Protein AF-A0A0R2JIZ9-F1 (afdb_monomer_lite)

Structure (mmCIF, N/CA/C/O backbone):
data_AF-A0A0R2JIZ9-F1
#
_entry.id   AF-A0A0R2JIZ9-F1
#
loop_
_atom_site.group_PDB
_atom_site.id
_atom_site.type_symbol
_atom_site.label_atom_id
_atom_site.label_alt_id
_atom_site.label_comp_id
_atom_site.label_asym_id
_atom_site.label_entity_id
_atom_site.label_seq_id
_atom_site.pdbx_PDB_ins_code
_atom_site.Cartn_x
_atom_site.Cartn_y
_atom_site.Cartn_z
_atom_site.occupancy
_atom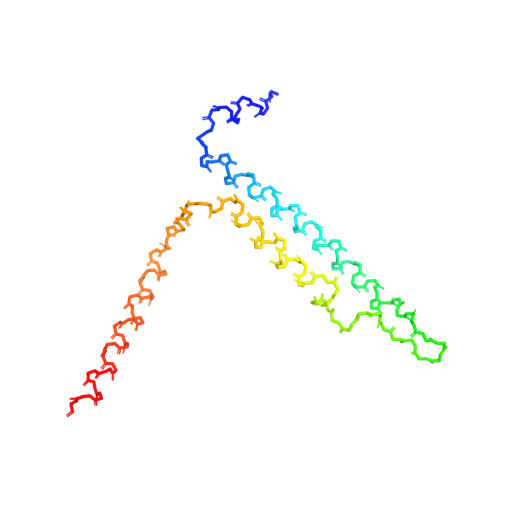_site.B_iso_or_equiv
_atom_site.auth_seq_id
_atom_site.auth_comp_id
_atom_site.auth_asym_id
_atom_site.auth_atom_id
_atom_site.pdbx_PDB_model_num
ATOM 1 N N . MET A 1 1 ? -24.646 17.961 4.570 1.00 39.59 1 MET A N 1
ATOM 2 C CA . MET A 1 1 ? -24.959 17.762 6.000 1.00 39.59 1 MET A CA 1
ATOM 3 C C . MET A 1 1 ? -23.706 17.174 6.618 1.00 39.59 1 MET A C 1
ATOM 5 O O . MET A 1 1 ? -23.187 16.215 6.068 1.00 39.59 1 MET A O 1
ATOM 9 N N . THR A 1 2 ? -23.106 17.873 7.572 1.00 47.81 2 THR A N 1
ATOM 10 C CA . THR A 1 2 ? -21.685 17.767 7.929 1.00 47.81 2 THR A CA 1
ATOM 11 C C . THR A 1 2 ? -21.353 16.477 8.682 1.00 47.81 2 THR A C 1
ATOM 13 O O . THR A 1 2 ? -21.833 16.255 9.788 1.00 47.81 2 THR A O 1
ATOM 16 N N . ASP A 1 3 ? -20.469 15.685 8.070 1.00 58.09 3 ASP A N 1
ATOM 17 C CA . ASP A 1 3 ? -19.881 14.401 8.503 1.00 58.09 3 ASP A CA 1
ATOM 18 C C . ASP A 1 3 ? -19.256 14.427 9.919 1.00 58.09 3 ASP A C 1
ATOM 20 O O . ASP A 1 3 ? -19.055 13.405 10.564 1.00 58.09 3 ASP A O 1
ATOM 24 N N . ILE A 1 4 ? -19.002 15.626 10.452 1.00 58.59 4 ILE A N 1
ATOM 25 C CA . ILE A 1 4 ? -18.408 15.845 11.778 1.00 58.59 4 ILE A CA 1
ATOM 26 C C . ILE A 1 4 ? -19.329 15.333 12.902 1.00 58.59 4 ILE A C 1
ATOM 28 O O . ILE A 1 4 ? -18.844 14.737 13.858 1.00 58.59 4 ILE A O 1
ATOM 32 N N . TYR A 1 5 ? -20.654 15.471 12.764 1.00 56.62 5 TYR A N 1
ATOM 33 C CA . TYR A 1 5 ? -21.610 14.979 13.771 1.00 56.62 5 TYR A CA 1
ATOM 34 C C . TYR A 1 5 ? -21.716 13.442 13.807 1.00 56.62 5 TYR A C 1
ATOM 36 O O . TYR A 1 5 ? -22.091 12.866 14.829 1.00 56.62 5 TYR A O 1
ATOM 44 N N . LEU A 1 6 ? -21.368 12.761 12.707 1.00 53.94 6 LEU A N 1
ATOM 45 C CA . LEU A 1 6 ? -21.283 11.296 12.650 1.00 53.94 6 LEU A CA 1
ATOM 46 C C . LEU A 1 6 ? -20.086 10.787 13.459 1.00 53.94 6 LEU A C 1
ATOM 48 O O . LEU A 1 6 ? -20.211 9.796 14.167 1.00 53.94 6 LEU A O 1
ATOM 52 N N . ILE A 1 7 ? -18.961 11.504 13.436 1.00 59.38 7 ILE A N 1
ATOM 53 C CA . ILE A 1 7 ? -17.774 11.167 14.234 1.00 59.38 7 ILE A CA 1
ATOM 54 C C . ILE A 1 7 ? -18.064 11.278 15.737 1.00 59.38 7 ILE A C 1
ATOM 56 O O . ILE A 1 7 ? -17.630 10.423 16.502 1.00 59.38 7 ILE A O 1
ATOM 60 N N . GLU A 1 8 ? -18.818 12.297 16.158 1.00 55.94 8 GLU A N 1
ATOM 61 C CA . GLU A 1 8 ? -19.181 12.496 17.571 1.00 55.94 8 GLU A CA 1
ATOM 62 C C . GLU A 1 8 ? -20.186 11.457 18.100 1.00 55.94 8 GLU A C 1
ATOM 64 O O . GLU A 1 8 ? -20.243 11.219 19.305 1.00 55.94 8 GLU A O 1
ATOM 69 N N . THR A 1 9 ? -20.980 10.838 17.219 1.00 56.53 9 THR A N 1
ATOM 70 C CA . THR A 1 9 ? -22.016 9.851 17.588 1.00 56.53 9 THR A CA 1
ATOM 71 C C . THR A 1 9 ? -21.590 8.400 17.372 1.00 56.53 9 THR A C 1
ATOM 73 O O . THR A 1 9 ? -22.161 7.497 17.987 1.00 56.53 9 THR A O 1
ATOM 76 N N . MET A 1 10 ? -20.579 8.158 16.538 1.00 63.75 10 MET A N 1
ATOM 77 C CA . MET A 1 10 ? -19.950 6.852 16.381 1.00 63.75 10 MET A CA 1
ATOM 78 C C . MET A 1 10 ? -19.170 6.475 17.644 1.00 63.75 10 MET A C 1
ATOM 80 O O . MET A 1 10 ? -18.418 7.271 18.204 1.00 63.75 10 MET A O 1
ATOM 84 N N . GLY A 1 11 ? -19.300 5.221 18.081 1.00 68.38 11 GLY A N 1
ATOM 85 C CA . GLY A 1 11 ? -18.453 4.700 19.152 1.00 68.38 11 GLY A CA 1
ATOM 86 C C . GLY A 1 11 ? -16.970 4.784 18.768 1.00 68.38 11 GLY A C 1
ATOM 87 O O . GLY A 1 11 ? -16.620 4.613 17.599 1.00 68.38 11 GLY A O 1
ATOM 88 N N . MET A 1 12 ? -16.089 4.994 19.752 1.00 70.88 12 MET A N 1
ATOM 89 C CA . MET A 1 12 ? -14.635 5.137 19.547 1.00 70.88 12 MET A CA 1
ATOM 90 C C . MET A 1 12 ? -14.040 4.029 18.657 1.00 70.88 12 MET A C 1
ATOM 92 O O . MET A 1 12 ? -13.206 4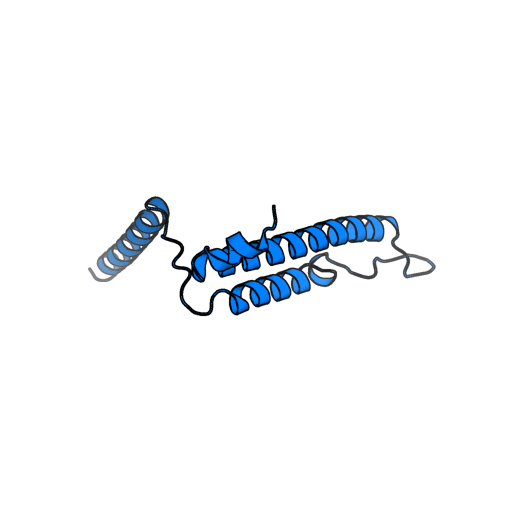.305 17.796 1.00 70.88 12 MET A O 1
ATOM 96 N N . ASN A 1 13 ? -14.527 2.794 18.810 1.00 73.00 13 ASN A N 1
ATOM 97 C CA . ASN A 1 13 ? -14.099 1.642 18.014 1.00 73.00 13 ASN A CA 1
ATOM 98 C C . ASN A 1 13 ? -14.453 1.793 16.527 1.00 73.00 13 ASN A C 1
ATOM 100 O O . ASN A 1 13 ? -13.647 1.483 15.657 1.00 73.00 13 ASN A O 1
ATOM 104 N N . GLU A 1 14 ? -15.657 2.281 16.221 1.00 75.12 14 GLU A N 1
ATOM 105 C CA . GLU A 1 14 ? -16.103 2.452 14.839 1.00 75.12 14 GLU A CA 1
ATOM 106 C C . GLU A 1 14 ? -15.325 3.582 14.156 1.00 75.12 14 GLU A C 1
ATOM 108 O O . GLU A 1 14 ? -14.894 3.442 13.012 1.00 75.12 14 GLU A O 1
ATOM 113 N N . TYR A 1 15 ? -15.071 4.677 14.877 1.00 81.38 15 TYR A N 1
ATOM 114 C CA . TYR A 1 15 ? -14.219 5.760 14.391 1.00 81.38 15 TYR A CA 1
ATOM 115 C C . TYR A 1 15 ? -12.798 5.268 14.074 1.00 81.38 15 TYR A C 1
ATOM 117 O O . TYR A 1 15 ? -12.288 5.515 12.980 1.00 81.38 15 TYR A O 1
ATOM 125 N N . GLN A 1 16 ? -12.174 4.523 14.992 1.00 81.88 16 GLN A N 1
ATOM 126 C CA . GLN A 1 16 ? -10.840 3.953 14.783 1.00 81.88 16 GLN A CA 1
ATOM 127 C C . GLN A 1 16 ? -10.797 3.015 13.571 1.00 81.88 16 GLN A C 1
ATOM 129 O O . GLN A 1 16 ? -9.879 3.127 12.762 1.00 81.88 16 GLN A O 1
ATOM 134 N N . MET A 1 17 ? -11.809 2.159 13.400 1.00 82.62 17 MET A N 1
ATOM 135 C CA . MET A 1 17 ? -11.895 1.229 12.269 1.00 82.62 17 MET A CA 1
ATOM 136 C C . MET A 1 17 ? -1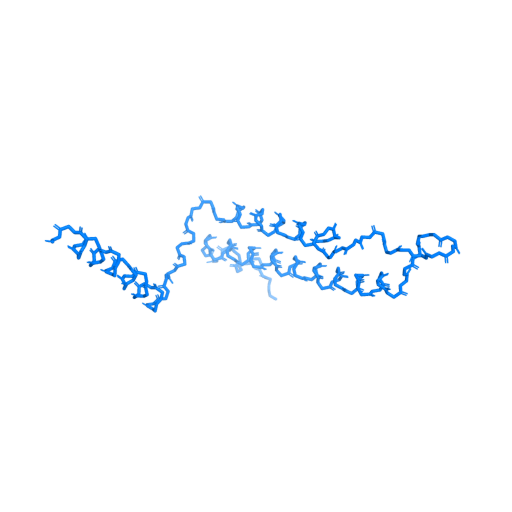1.991 1.975 10.936 1.00 82.62 17 MET A C 1
ATOM 138 O O . MET A 1 17 ? -11.308 1.637 9.968 1.00 82.62 17 MET A O 1
ATOM 142 N N . ARG A 1 18 ? -12.812 3.031 10.872 1.00 85.25 18 ARG A N 1
ATOM 143 C CA . ARG A 1 18 ? -12.941 3.838 9.651 1.00 85.25 18 ARG A CA 1
ATOM 144 C C . ARG A 1 18 ? -11.678 4.631 9.345 1.00 85.25 18 ARG A C 1
ATOM 146 O O . ARG A 1 18 ? -11.316 4.753 8.177 1.00 85.25 18 ARG A O 1
ATOM 153 N N . MET A 1 19 ? -10.989 5.134 10.366 1.00 87.81 19 MET A N 1
ATOM 154 C CA . MET A 1 19 ? -9.708 5.819 10.194 1.00 87.81 19 MET A CA 1
ATOM 155 C C . MET A 1 19 ? -8.608 4.869 9.710 1.00 87.81 19 MET A C 1
ATO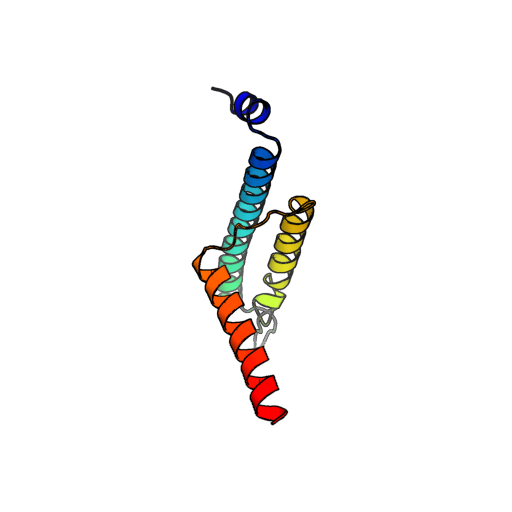M 157 O O . MET A 1 19 ? -7.855 5.236 8.807 1.00 87.81 19 MET A O 1
ATOM 161 N N . GLU A 1 20 ? -8.546 3.647 10.242 1.00 88.69 20 GLU A N 1
ATOM 162 C CA . GLU A 1 20 ? -7.649 2.599 9.748 1.00 88.69 20 GLU A CA 1
ATOM 163 C C . GLU A 1 20 ? -7.937 2.288 8.275 1.00 88.69 20 GLU A C 1
ATOM 165 O O . GLU A 1 20 ? -7.040 2.379 7.434 1.00 88.69 20 GLU A O 1
ATOM 170 N N . ALA A 1 21 ? -9.202 2.009 7.943 1.00 89.56 21 ALA A N 1
ATOM 171 C CA . ALA A 1 21 ? -9.624 1.720 6.577 1.00 89.56 21 ALA A CA 1
ATOM 172 C C . ALA A 1 21 ? -9.285 2.870 5.618 1.00 89.56 21 ALA A C 1
ATOM 174 O O . ALA A 1 21 ? -8.747 2.634 4.538 1.00 89.56 21 ALA A O 1
ATOM 175 N N . ALA A 1 22 ? -9.525 4.123 6.015 1.00 92.56 22 ALA A N 1
ATOM 176 C CA . ALA A 1 22 ? -9.187 5.289 5.205 1.00 92.56 22 ALA A CA 1
ATOM 177 C C . ALA A 1 22 ? -7.675 5.391 4.932 1.00 92.56 22 ALA A C 1
ATOM 179 O O . ALA A 1 22 ? -7.271 5.697 3.805 1.00 92.56 22 ALA A O 1
ATOM 180 N N . GLN A 1 23 ? -6.832 5.104 5.931 1.00 92.44 23 GLN A N 1
ATOM 181 C CA . GLN A 1 23 ? -5.377 5.102 5.758 1.00 92.44 23 GLN A CA 1
ATOM 182 C C . GLN A 1 23 ? -4.899 3.954 4.863 1.00 92.44 23 GLN A C 1
ATOM 184 O O . GLN A 1 23 ? -4.046 4.180 4.002 1.00 92.44 23 GLN A O 1
ATOM 189 N N . LEU A 1 24 ? -5.476 2.758 5.005 1.00 93.25 24 LEU A N 1
ATOM 190 C CA . LEU A 1 24 ? -5.190 1.620 4.127 1.00 93.25 24 LEU A CA 1
ATOM 191 C C . LEU A 1 24 ? -5.606 1.913 2.680 1.00 93.25 24 LEU A C 1
ATOM 193 O O . LEU A 1 24 ? -4.797 1.769 1.771 1.00 93.25 24 LEU A O 1
ATOM 197 N N . MET A 1 25 ? -6.801 2.469 2.460 1.00 94.25 25 MET A N 1
ATOM 198 C CA . MET A 1 25 ? -7.248 2.884 1.125 1.00 94.25 25 MET A CA 1
ATOM 199 C C . MET A 1 25 ? -6.314 3.925 0.494 1.00 94.25 25 MET A C 1
ATOM 201 O O . MET A 1 25 ? -6.106 3.940 -0.721 1.00 94.25 25 MET A O 1
ATOM 205 N N . GLN A 1 26 ? -5.755 4.837 1.293 1.00 94.75 26 GLN A N 1
ATOM 206 C CA . GLN A 1 26 ? -4.774 5.797 0.794 1.00 94.75 26 GLN A CA 1
ATOM 207 C C . GLN A 1 26 ? -3.439 5.124 0.449 1.00 94.75 26 GLN A C 1
ATOM 209 O O . GLN A 1 26 ? -2.802 5.514 -0.534 1.00 94.75 26 GLN A O 1
ATOM 214 N N . LEU A 1 27 ? -3.022 4.123 1.226 1.00 94.56 27 LEU A N 1
ATOM 215 C CA . LEU A 1 27 ? -1.839 3.318 0.939 1.00 94.56 27 LEU A CA 1
ATOM 216 C C . LEU A 1 27 ? -2.013 2.512 -0.359 1.00 94.56 27 LEU A C 1
ATOM 218 O O . LEU A 1 27 ? -1.113 2.530 -1.195 1.00 94.56 27 LEU A O 1
ATOM 222 N N . ASP A 1 28 ? -3.184 1.923 -0.595 1.00 94.12 28 ASP A N 1
ATOM 223 C CA . ASP A 1 28 ? -3.489 1.187 -1.829 1.00 94.12 28 ASP A CA 1
ATOM 224 C C . ASP A 1 28 ? -3.474 2.092 -3.064 1.00 94.12 28 ASP A C 1
ATOM 226 O O . ASP A 1 28 ? -2.927 1.732 -4.105 1.00 94.12 28 ASP A O 1
ATOM 230 N N . LYS A 1 29 ? -3.976 3.328 -2.948 1.00 95.62 29 LYS A N 1
ATOM 231 C CA . LYS A 1 29 ? -3.840 4.327 -4.025 1.00 95.62 29 LYS A CA 1
ATOM 232 C C . LYS A 1 29 ? -2.375 4.622 -4.350 1.00 95.62 29 LYS A C 1
ATOM 234 O O . LYS A 1 29 ? -2.025 4.815 -5.513 1.00 95.62 29 LYS A O 1
ATOM 239 N N . ARG A 1 30 ? -1.505 4.671 -3.334 1.00 93.62 30 ARG A N 1
ATOM 240 C CA . ARG A 1 30 ? -0.057 4.830 -3.546 1.00 93.62 30 ARG A CA 1
ATOM 241 C C . ARG A 1 30 ? 0.544 3.589 -4.196 1.00 93.62 30 ARG A C 1
ATOM 243 O O . ARG A 1 30 ? 1.369 3.756 -5.087 1.00 93.62 30 ARG A O 1
ATOM 250 N N . ALA A 1 31 ? 0.105 2.394 -3.803 1.00 94.25 31 ALA A N 1
ATOM 251 C CA . ALA A 1 31 ? 0.530 1.142 -4.419 1.00 94.25 31 ALA A CA 1
ATOM 252 C C . ALA A 1 31 ? 0.172 1.094 -5.906 1.00 94.25 31 ALA A C 1
ATOM 254 O O . ALA A 1 31 ? 1.049 0.847 -6.722 1.00 94.25 31 ALA A O 1
ATOM 255 N N . LEU A 1 32 ? -1.054 1.464 -6.279 1.00 94.75 32 LEU A N 1
ATOM 256 C CA . LEU A 1 32 ? -1.464 1.539 -7.682 1.00 94.75 32 LEU A CA 1
ATOM 257 C C . LEU A 1 32 ? -0.596 2.523 -8.486 1.00 94.75 32 LEU A C 1
ATOM 259 O O . LEU A 1 32 ? -0.139 2.214 -9.586 1.00 94.75 32 LEU A O 1
ATOM 263 N N . ASN A 1 33 ? -0.302 3.698 -7.926 1.00 93.69 33 ASN A N 1
ATOM 264 C CA . ASN A 1 33 ? 0.612 4.649 -8.564 1.00 93.69 33 ASN A CA 1
ATOM 265 C C . ASN A 1 33 ? 2.039 4.088 -8.694 1.00 93.69 33 ASN A C 1
ATOM 267 O O . ASN A 1 33 ? 2.698 4.318 -9.710 1.00 93.69 33 ASN A O 1
ATOM 271 N N . ALA A 1 34 ? 2.514 3.359 -7.683 1.00 92.44 34 ALA A N 1
ATOM 272 C CA . ALA A 1 34 ? 3.815 2.706 -7.694 1.00 92.44 34 ALA A CA 1
ATOM 273 C C . ALA A 1 34 ? 3.874 1.582 -8.739 1.00 92.44 34 ALA A C 1
ATOM 275 O O . ALA A 1 34 ? 4.852 1.502 -9.473 1.00 92.44 34 ALA A O 1
ATOM 276 N N . GLU A 1 35 ? 2.828 0.773 -8.894 1.00 91.50 35 GLU A N 1
ATOM 277 C CA . GLU A 1 35 ? 2.736 -0.242 -9.950 1.00 91.50 35 GLU A CA 1
ATOM 278 C C . GLU A 1 35 ? 2.806 0.385 -11.344 1.00 91.50 35 GLU A C 1
ATOM 280 O O . GLU A 1 35 ? 3.581 -0.064 -12.190 1.00 91.50 35 GLU A O 1
ATOM 285 N N . LEU A 1 36 ? 2.065 1.472 -11.576 1.00 91.12 36 LEU A N 1
ATOM 286 C CA . LEU A 1 36 ? 2.128 2.211 -12.839 1.00 91.12 36 LEU A CA 1
ATOM 287 C C . LEU A 1 36 ? 3.534 2.775 -13.094 1.00 91.12 36 LEU A C 1
ATOM 289 O O . LEU A 1 36 ? 4.040 2.709 -14.216 1.00 91.12 36 LEU A O 1
ATOM 293 N N . ALA A 1 37 ? 4.186 3.323 -12.067 1.00 89.44 37 ALA A N 1
ATOM 294 C CA . ALA A 1 37 ? 5.558 3.818 -12.166 1.00 89.44 37 ALA A CA 1
ATOM 295 C C . ALA A 1 37 ? 6.564 2.685 -12.423 1.00 89.44 37 ALA A C 1
ATOM 297 O O . ALA A 1 37 ? 7.458 2.840 -13.253 1.00 89.44 37 ALA A O 1
ATOM 298 N N . TRP A 1 38 ? 6.386 1.532 -11.779 1.00 87.00 38 TRP A N 1
ATOM 299 C CA . TRP A 1 38 ? 7.199 0.337 -11.977 1.00 87.00 38 TRP A CA 1
ATOM 300 C C . TRP A 1 38 ? 7.099 -0.177 -13.413 1.00 87.00 38 TRP A C 1
ATOM 302 O O . TRP A 1 38 ? 8.115 -0.395 -14.071 1.00 87.00 38 TRP A O 1
ATOM 312 N N . GLN A 1 39 ? 5.879 -0.291 -13.941 1.00 85.38 39 GLN A N 1
ATOM 313 C CA . GLN A 1 39 ? 5.646 -0.672 -15.335 1.00 85.38 39 GLN A CA 1
ATOM 314 C C . GLN A 1 39 ? 6.325 0.309 -16.300 1.00 85.38 39 GLN A C 1
ATOM 316 O O . GLN A 1 39 ? 6.979 -0.111 -17.254 1.00 85.38 39 GLN A O 1
ATOM 321 N N . ARG A 1 40 ? 6.250 1.619 -16.024 1.00 84.25 40 ARG A N 1
ATOM 322 C CA . ARG A 1 40 ? 6.960 2.644 -16.809 1.00 84.25 40 ARG A CA 1
ATOM 323 C C . ARG A 1 40 ? 8.477 2.508 -16.710 1.00 84.25 40 ARG A C 1
ATOM 325 O O . ARG A 1 40 ? 9.152 2.657 -17.722 1.00 84.25 40 ARG A O 1
ATOM 332 N N . GLN A 1 41 ? 9.017 2.194 -15.535 1.00 76.31 41 GLN A N 1
ATOM 333 C CA . GLN A 1 41 ? 10.452 1.985 -15.345 1.00 76.31 41 GLN A CA 1
ATOM 334 C C . GLN A 1 41 ? 10.964 0.782 -16.144 1.00 76.31 41 GLN A C 1
ATOM 336 O O . GLN A 1 41 ? 12.042 0.864 -16.732 1.00 76.31 41 GLN A O 1
ATOM 341 N N . VAL A 1 42 ? 10.201 -0.315 -16.202 1.00 70.31 42 VAL A N 1
ATOM 342 C CA . VAL A 1 42 ? 10.538 -1.477 -17.042 1.00 70.31 42 VAL A CA 1
ATOM 343 C C . VAL A 1 42 ? 10.628 -1.058 -18.514 1.00 70.31 42 VAL A C 1
ATOM 345 O O . VAL A 1 42 ? 11.590 -1.413 -19.196 1.00 70.31 42 VAL A O 1
ATOM 348 N N . VAL A 1 43 ? 9.687 -0.228 -18.977 1.00 62.16 43 VAL A N 1
ATOM 349 C CA . VAL A 1 43 ? 9.664 0.314 -20.347 1.00 62.16 43 VAL A CA 1
ATOM 350 C C . VAL A 1 43 ? 10.803 1.316 -20.608 1.00 62.16 43 VAL A C 1
ATOM 352 O O . VAL A 1 43 ? 11.324 1.366 -21.718 1.00 62.16 43 VAL A O 1
ATOM 355 N N . GLN A 1 44 ? 11.224 2.093 -19.604 1.00 65.75 44 GLN A N 1
ATOM 356 C CA . GLN A 1 44 ? 12.199 3.189 -19.733 1.00 65.75 44 GLN A CA 1
ATOM 357 C C . GLN A 1 44 ? 13.599 2.865 -19.186 1.00 65.75 44 GLN A C 1
ATOM 359 O O . GLN A 1 44 ? 14.340 3.790 -18.852 1.00 65.75 44 GLN A O 1
ATOM 364 N N . SER A 1 45 ? 13.979 1.585 -19.088 1.00 58.47 45 SER A N 1
ATOM 365 C CA . SER A 1 45 ? 15.318 1.123 -18.676 1.00 58.47 45 SER A CA 1
ATOM 366 C C . SER A 1 45 ? 16.430 2.056 -19.181 1.00 58.47 45 SER A C 1
ATOM 368 O O . SER A 1 45 ? 16.773 2.027 -20.357 1.00 58.47 45 SER A O 1
ATOM 370 N N . THR A 1 46 ? 16.984 2.911 -18.317 1.00 60.81 46 THR A N 1
ATOM 371 C CA . THR A 1 46 ? 18.012 3.889 -18.714 1.00 60.81 46 THR A CA 1
ATOM 372 C C . THR A 1 46 ? 19.034 4.091 -17.600 1.00 60.81 46 THR A C 1
ATOM 374 O O . THR A 1 46 ? 19.138 5.137 -16.964 1.00 60.81 46 THR A O 1
ATOM 377 N N . ARG A 1 47 ? 19.857 3.065 -17.375 1.00 59.25 47 ARG A N 1
ATOM 378 C CA . ARG A 1 47 ? 21.177 3.248 -16.765 1.00 59.25 47 ARG A CA 1
ATOM 379 C C . ARG A 1 47 ? 22.203 2.395 -17.503 1.00 59.25 47 ARG A C 1
ATOM 381 O O . ARG A 1 47 ? 22.158 1.173 -17.407 1.00 59.25 47 ARG A O 1
ATOM 388 N N . GLY A 1 48 ? 23.105 3.043 -18.241 1.00 58.34 48 GLY A N 1
ATOM 389 C CA . GLY A 1 48 ? 24.149 2.403 -19.050 1.00 58.34 48 GLY A CA 1
ATOM 390 C C . GLY A 1 48 ? 24.059 2.788 -20.529 1.00 58.34 48 GLY A C 1
ATOM 391 O O . GLY A 1 48 ? 22.999 2.678 -21.130 1.00 58.34 48 GLY A O 1
ATOM 392 N N . GLU A 1 49 ? 25.179 3.231 -21.103 1.00 64.31 49 GLU A N 1
ATOM 393 C CA . GLU A 1 49 ? 25.269 3.766 -22.474 1.00 64.31 49 GLU A CA 1
ATOM 394 C C . GLU A 1 49 ? 25.168 2.668 -23.553 1.00 64.31 49 GLU A C 1
ATOM 396 O O . GLU A 1 49 ? 24.624 2.893 -24.628 1.00 64.31 49 GLU A O 1
ATOM 401 N N . LYS A 1 50 ? 25.655 1.452 -23.249 1.00 70.19 50 LYS A N 1
ATOM 402 C CA . LYS A 1 50 ? 25.679 0.301 -24.177 1.00 70.19 50 LYS A CA 1
ATOM 403 C C . LYS A 1 50 ? 24.633 -0.783 -23.891 1.00 70.19 50 LYS A C 1
ATOM 405 O O . LYS A 1 50 ? 24.171 -1.429 -24.823 1.00 70.19 50 LYS A O 1
ATOM 410 N N . HIS A 1 51 ? 24.265 -0.989 -22.624 1.00 69.19 51 HIS A N 1
ATOM 411 C CA . HIS A 1 51 ? 23.280 -1.990 -22.189 1.00 69.19 51 HIS A CA 1
ATOM 412 C C . HIS A 1 51 ? 22.519 -1.459 -20.972 1.00 69.19 51 HIS A C 1
ATOM 414 O O . HIS A 1 51 ? 22.950 -1.694 -19.836 1.00 69.19 51 HIS A O 1
ATOM 420 N N . PRO A 1 52 ? 21.438 -0.693 -21.180 1.00 68.69 52 PRO A N 1
ATOM 421 C CA . PRO A 1 52 ? 20.746 -0.071 -20.074 1.00 68.69 52 PRO A CA 1
ATOM 422 C C . PRO A 1 52 ? 20.093 -1.124 -19.177 1.00 68.69 52 PRO A C 1
ATOM 424 O O . PRO A 1 52 ? 19.383 -2.012 -19.649 1.00 68.69 52 PRO A O 1
ATOM 427 N N . ARG A 1 53 ? 20.336 -1.017 -17.870 1.00 71.31 53 ARG A N 1
ATOM 428 C CA . ARG A 1 53 ? 19.696 -1.848 -16.847 1.00 71.31 53 ARG A CA 1
ATOM 429 C C . ARG A 1 53 ? 18.684 -1.024 -16.050 1.00 71.31 53 ARG A C 1
ATOM 431 O O . ARG A 1 53 ? 18.912 0.172 -15.838 1.00 71.31 53 ARG A O 1
ATOM 438 N N . PRO A 1 54 ? 17.584 -1.638 -15.592 1.00 73.06 54 PRO A N 1
ATOM 439 C CA . PRO A 1 54 ? 16.655 -0.976 -14.690 1.00 73.06 54 PRO A CA 1
ATOM 440 C C . PRO A 1 54 ? 17.350 -0.628 -13.362 1.00 73.06 54 PRO A C 1
ATOM 442 O O . PRO A 1 54 ? 18.208 -1.367 -12.882 1.00 73.06 54 PRO A O 1
ATOM 445 N N . VAL A 1 55 ? 16.991 0.523 -12.780 1.00 76.12 55 VAL A N 1
ATOM 446 C CA . VAL A 1 55 ? 17.579 1.037 -11.523 1.00 76.12 55 VAL A CA 1
ATOM 447 C C . VAL A 1 55 ? 17.282 0.111 -10.344 1.00 76.12 55 VAL A C 1
ATOM 449 O O . VAL A 1 55 ? 18.133 -0.101 -9.484 1.00 76.12 55 VAL A O 1
ATOM 452 N N . PHE A 1 56 ? 16.082 -0.455 -10.337 1.00 80.38 56 PHE A N 1
ATOM 453 C CA . PHE A 1 56 ? 15.625 -1.435 -9.367 1.00 80.38 56 PHE A CA 1
ATOM 454 C C . PHE A 1 56 ? 15.415 -2.770 -10.080 1.00 80.38 56 PHE A C 1
ATOM 456 O O . PHE A 1 56 ? 14.850 -2.812 -11.173 1.00 80.38 56 PHE A O 1
ATOM 463 N N . ASP A 1 57 ? 15.863 -3.854 -9.456 1.00 82.06 57 ASP A N 1
ATOM 464 C CA . ASP A 1 57 ? 15.819 -5.209 -10.019 1.00 82.06 57 ASP A CA 1
ATOM 465 C C . ASP A 1 57 ? 14.538 -5.980 -9.669 1.00 82.06 57 ASP A C 1
ATOM 467 O O . ASP A 1 57 ? 14.261 -7.026 -10.250 1.00 82.06 57 ASP A O 1
ATOM 471 N N . SER A 1 58 ? 13.752 -5.470 -8.722 1.00 85.44 58 SER A N 1
ATOM 472 C CA . SER A 1 58 ? 12.526 -6.091 -8.233 1.00 85.44 58 SER A CA 1
ATOM 473 C C . SER A 1 58 ? 11.573 -5.044 -7.666 1.00 85.44 58 SER A C 1
ATOM 475 O O . SER A 1 58 ? 11.997 -4.025 -7.113 1.00 85.44 58 SER A O 1
ATOM 477 N N . TYR A 1 59 ? 10.272 -5.322 -7.764 1.00 85.25 59 TYR A N 1
ATOM 478 C CA . TYR A 1 59 ? 9.237 -4.443 -7.222 1.00 85.25 59 TYR A CA 1
ATOM 479 C C . TYR A 1 59 ? 9.336 -4.304 -5.696 1.00 85.25 59 TYR A C 1
ATOM 481 O O . TYR A 1 59 ? 9.104 -3.229 -5.149 1.00 85.25 59 TYR A O 1
ATOM 489 N N . ASP A 1 60 ? 9.754 -5.367 -5.000 1.00 86.19 60 ASP A N 1
ATOM 490 C CA . ASP A 1 60 ? 9.918 -5.353 -3.541 1.00 86.19 60 ASP A CA 1
ATOM 491 C C . ASP A 1 60 ? 10.991 -4.340 -3.092 1.00 86.19 60 ASP A C 1
ATOM 493 O O . ASP A 1 60 ? 10.806 -3.670 -2.075 1.00 86.19 60 ASP A O 1
ATOM 497 N N . LYS A 1 61 ? 12.069 -4.154 -3.876 1.00 85.00 61 LYS A N 1
ATOM 498 C CA . LYS A 1 61 ? 13.088 -3.113 -3.629 1.00 85.00 61 LYS A CA 1
ATOM 499 C C . LYS A 1 61 ? 12.659 -1.713 -4.060 1.00 85.00 61 LYS A C 1
ATOM 501 O O . LYS A 1 61 ? 13.227 -0.744 -3.572 1.00 85.00 61 LYS A O 1
ATOM 506 N N . PHE A 1 62 ? 11.713 -1.611 -4.988 1.00 86.94 62 PHE A N 1
ATOM 507 C CA . PHE A 1 62 ? 11.177 -0.335 -5.450 1.00 86.94 62 PHE A CA 1
ATOM 508 C C . PHE A 1 62 ? 10.116 0.230 -4.500 1.00 86.94 62 PHE A C 1
ATOM 510 O O . PHE A 1 62 ? 10.139 1.419 -4.204 1.00 86.94 62 PHE A O 1
ATOM 517 N N . PHE A 1 63 ? 9.187 -0.613 -4.038 1.00 90.31 63 PHE A N 1
ATOM 518 C CA . PHE A 1 63 ? 8.049 -0.178 -3.223 1.00 90.31 63 PHE A CA 1
ATOM 519 C C . PHE A 1 63 ? 7.472 -1.259 -2.293 1.00 90.31 63 PHE A C 1
ATOM 521 O O . PHE A 1 63 ? 6.911 -0.924 -1.252 1.00 90.31 63 PHE A O 1
ATOM 528 N N . GLY A 1 64 ? 7.593 -2.553 -2.612 1.00 82.88 64 GLY A N 1
ATOM 529 C CA . GLY A 1 64 ? 6.911 -3.609 -1.843 1.00 82.88 64 GLY A CA 1
ATOM 530 C C . GLY A 1 64 ? 7.323 -3.695 -0.364 1.00 82.88 64 GLY A C 1
ATOM 531 O O . GLY A 1 64 ? 6.470 -3.894 0.504 1.00 82.88 64 GLY A O 1
ATOM 532 N N . ASN A 1 65 ? 8.597 -3.452 -0.038 1.00 84.19 65 ASN A N 1
ATOM 533 C CA . ASN A 1 65 ? 9.045 -3.365 1.358 1.00 84.19 65 ASN A CA 1
ATOM 534 C C . ASN A 1 65 ? 8.482 -2.139 2.090 1.00 84.19 65 ASN A C 1
ATOM 536 O O . ASN A 1 65 ? 8.112 -2.241 3.262 1.00 84.19 65 ASN A O 1
ATOM 540 N N . ASP A 1 66 ? 8.381 -1.001 1.408 1.00 87.62 66 ASP A N 1
ATOM 541 C CA . ASP A 1 66 ? 7.840 0.231 1.984 1.00 87.62 66 ASP A CA 1
ATOM 542 C C . ASP A 1 66 ? 6.333 0.112 2.224 1.00 87.62 66 ASP A C 1
ATOM 544 O O . ASP A 1 66 ? 5.844 0.536 3.273 1.00 87.62 66 ASP A O 1
ATOM 548 N N . TYR A 1 67 ? 5.607 -0.548 1.314 1.00 90.25 67 TYR A N 1
ATOM 549 C CA . TYR A 1 67 ? 4.194 -0.880 1.499 1.00 90.25 67 TYR A CA 1
ATOM 550 C C . TYR A 1 67 ? 3.985 -1.719 2.763 1.00 90.25 67 TYR A C 1
ATOM 552 O O . TYR A 1 67 ? 3.219 -1.324 3.638 1.00 90.25 67 TYR A O 1
ATOM 560 N N . LYS A 1 68 ? 4.727 -2.828 2.913 1.00 86.88 68 LYS A N 1
ATOM 561 C CA . LYS A 1 68 ? 4.638 -3.710 4.092 1.00 86.88 68 LYS A CA 1
ATOM 562 C C . LYS A 1 68 ? 4.949 -2.960 5.390 1.00 86.88 68 LYS A C 1
ATOM 564 O O . LYS A 1 68 ? 4.299 -3.176 6.412 1.00 86.88 68 LYS A O 1
ATOM 569 N N . GLN A 1 69 ? 5.944 -2.072 5.383 1.00 87.25 69 GLN A N 1
ATOM 570 C CA . GLN A 1 69 ? 6.274 -1.261 6.558 1.00 87.25 69 GLN A CA 1
ATOM 571 C C . GLN A 1 69 ? 5.185 -0.232 6.886 1.00 87.25 69 GLN A C 1
ATOM 573 O O . GLN A 1 69 ? 4.869 -0.034 8.061 1.00 87.25 69 GLN A O 1
ATOM 578 N N . ALA A 1 70 ? 4.606 0.415 5.873 1.00 88.62 70 ALA A N 1
ATOM 579 C CA . ALA A 1 70 ? 3.524 1.378 6.044 1.00 88.62 70 ALA A CA 1
ATOM 580 C C . ALA A 1 70 ? 2.239 0.704 6.540 1.00 88.62 70 ALA A C 1
ATOM 582 O O . ALA A 1 70 ? 1.645 1.176 7.506 1.00 88.62 70 ALA A O 1
ATOM 583 N N . GLU A 1 71 ? 1.862 -0.430 5.954 1.00 89.38 71 GLU A N 1
ATOM 584 C CA . GLU A 1 71 ? 0.705 -1.223 6.367 1.00 89.38 71 GLU A CA 1
ATOM 585 C C . GLU A 1 71 ? 0.844 -1.676 7.828 1.00 89.38 71 GLU A C 1
ATOM 587 O O . GLU A 1 71 ? -0.043 -1.440 8.647 1.00 89.38 71 GLU A O 1
ATOM 592 N N . ASN A 1 72 ? 1.998 -2.245 8.195 1.00 86.00 72 ASN A N 1
ATOM 593 C CA . ASN A 1 72 ? 2.269 -2.659 9.573 1.00 86.00 72 ASN A CA 1
ATOM 594 C C . ASN A 1 72 ? 2.237 -1.485 10.558 1.00 86.00 72 ASN A C 1
ATOM 596 O O . ASN A 1 72 ? 1.826 -1.654 11.705 1.00 86.00 72 ASN A O 1
ATOM 600 N N . ARG A 1 73 ? 2.672 -0.294 10.135 1.00 87.12 73 ARG A N 1
ATOM 601 C CA . ARG A 1 73 ? 2.594 0.916 10.958 1.00 87.12 73 ARG A CA 1
ATOM 602 C C . ARG A 1 73 ? 1.144 1.330 11.190 1.00 87.12 73 ARG A C 1
ATOM 604 O O . ARG A 1 73 ? 0.791 1.551 12.341 1.00 87.12 73 ARG A O 1
ATOM 611 N N . ILE A 1 74 ? 0.327 1.379 10.134 1.00 87.50 74 ILE A N 1
ATOM 612 C CA . ILE A 1 74 ? -1.106 1.701 10.221 1.00 87.50 74 ILE A CA 1
ATOM 613 C C . ILE A 1 74 ? -1.789 0.715 11.174 1.00 87.50 74 ILE A C 1
ATOM 615 O O . ILE A 1 74 ? -2.365 1.134 12.175 1.00 87.50 74 ILE A O 1
ATOM 619 N N . LYS A 1 75 ? -1.601 -0.592 10.953 1.00 85.00 75 LYS A N 1
ATOM 620 C CA . LYS A 1 75 ? -2.152 -1.642 11.822 1.00 85.00 75 LYS A CA 1
ATOM 621 C C . LYS A 1 75 ? -1.734 -1.460 13.281 1.00 85.00 75 LYS A C 1
ATOM 623 O O . LYS A 1 75 ? -2.572 -1.536 14.165 1.00 85.00 75 LYS A O 1
ATOM 628 N N . ARG A 1 76 ? -0.461 -1.164 13.571 1.00 82.94 76 ARG A N 1
ATOM 629 C CA . ARG A 1 76 ? 0.011 -0.920 14.953 1.00 82.94 76 ARG A CA 1
ATOM 630 C C . ARG A 1 76 ? -0.589 0.331 15.593 1.00 82.94 76 ARG A C 1
ATOM 632 O O . ARG A 1 76 ? -0.758 0.356 16.805 1.00 82.94 76 ARG A O 1
ATOM 639 N N . THR A 1 77 ? -0.867 1.369 14.809 1.00 83.81 77 THR A N 1
ATOM 640 C CA . THR A 1 77 ? -1.452 2.617 15.313 1.00 83.81 77 THR A CA 1
ATOM 641 C C . THR A 1 77 ? -2.899 2.428 15.762 1.00 83.81 77 THR A C 1
ATOM 643 O 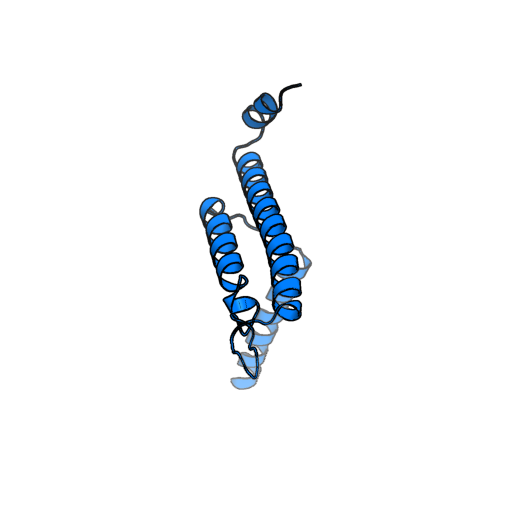O . THR A 1 77 ? -3.294 3.029 16.759 1.00 83.81 77 THR A O 1
ATOM 646 N N . PHE A 1 78 ? -3.670 1.589 15.066 1.00 79.19 78 PHE A N 1
ATOM 647 C CA . PHE A 1 78 ? -5.089 1.371 15.367 1.00 79.19 78 PHE A CA 1
ATOM 648 C C . PHE A 1 78 ? -5.367 0.094 16.170 1.00 79.19 78 PHE A C 1
ATOM 650 O O . PHE A 1 78 ? -6.356 0.043 16.892 1.00 79.19 78 PHE A O 1
ATOM 657 N N . ASN A 1 79 ? -4.476 -0.900 16.136 1.00 67.94 79 ASN A N 1
ATOM 658 C CA . ASN A 1 79 ? -4.597 -2.152 16.887 1.00 67.94 79 ASN A CA 1
ATOM 659 C C . ASN A 1 79 ? -3.847 -2.091 18.235 1.00 67.94 79 ASN A C 1
ATOM 661 O O . ASN A 1 79 ? -2.973 -2.911 18.517 1.00 67.94 79 ASN A O 1
ATOM 665 N N . THR A 1 80 ? -4.149 -1.085 19.062 1.00 62.12 80 THR A N 1
ATOM 666 C CA . THR A 1 80 ? -3.572 -0.913 20.416 1.00 62.12 80 THR A CA 1
ATOM 667 C C . THR A 1 80 ? -4.300 -1.714 21.503 1.00 62.12 80 THR A C 1
ATOM 669 O O . THR A 1 80 ? -3.874 -1.721 22.656 1.00 62.12 80 THR A O 1
ATOM 672 N N . GLY A 1 81 ? -5.350 -2.446 21.135 1.00 55.34 81 GLY A N 1
ATOM 673 C CA . GLY A 1 81 ? -6.062 -3.400 21.974 1.00 55.34 81 GLY A CA 1
ATOM 674 C C . GLY A 1 81 ? -7.010 -4.199 21.092 1.00 55.34 81 GLY A C 1
ATOM 675 O O . GLY A 1 81 ? -7.960 -3.630 20.571 1.00 55.34 81 GLY A O 1
ATOM 676 N N . GLU A 1 82 ? -6.667 -5.471 20.877 1.00 49.56 82 GLU A N 1
ATOM 677 C CA . GLU A 1 82 ? -7.410 -6.506 20.149 1.00 49.56 82 GLU A CA 1
ATOM 678 C C . GLU A 1 82 ? -8.601 -6.019 19.304 1.00 49.56 82 GLU A C 1
ATOM 680 O O . GLU A 1 82 ? -9.760 -6.066 19.723 1.00 49.56 82 GLU A O 1
ATOM 685 N N . TYR A 1 83 ? -8.345 -5.733 18.026 1.00 47.50 83 TYR A N 1
ATOM 686 C CA . TYR A 1 83 ? -9.305 -6.179 17.021 1.00 47.50 83 TYR A CA 1
ATOM 687 C C . TYR A 1 83 ? -9.310 -7.706 17.069 1.00 47.50 83 TYR A C 1
ATOM 689 O O . TYR A 1 83 ? -8.566 -8.367 16.341 1.00 47.50 83 TYR A O 1
ATOM 697 N N . VAL A 1 84 ? -10.119 -8.287 17.959 1.00 47.12 84 VAL A N 1
ATOM 698 C CA . VAL A 1 84 ? -10.494 -9.689 17.819 1.00 47.12 84 VAL A CA 1
ATOM 699 C C . VAL A 1 84 ? -11.290 -9.731 16.524 1.00 47.12 84 VAL A C 1
ATOM 701 O O . VAL A 1 84 ? -12.491 -9.463 16.505 1.00 47.12 84 VAL A O 1
ATOM 704 N N . VAL A 1 85 ? -10.612 -10.017 15.409 1.00 46.00 85 VAL A N 1
ATOM 705 C CA . VAL A 1 85 ? -11.280 -10.583 14.245 1.00 46.00 85 VAL A CA 1
ATOM 706 C C . VAL A 1 85 ? -12.012 -11.774 14.832 1.00 46.00 85 VAL A C 1
ATOM 708 O O . VAL A 1 85 ? -11.365 -12.722 15.283 1.00 46.00 85 VAL A O 1
ATOM 711 N N . GLN A 1 86 ? -13.338 -11.684 14.961 1.00 46.19 86 GLN A N 1
ATOM 712 C CA . GLN A 1 86 ? -14.119 -12.849 15.330 1.00 46.19 86 GLN A CA 1
ATOM 713 C C . GLN A 1 86 ? -13.781 -13.870 14.259 1.00 46.19 86 GLN A C 1
ATOM 715 O O . GLN A 1 86 ? -14.189 -13.697 13.109 1.00 46.19 86 GLN A O 1
ATOM 720 N N . LYS A 1 87 ? -12.935 -14.853 14.605 1.00 53.34 87 LYS A N 1
ATOM 721 C CA . LYS A 1 87 ? -12.582 -15.927 13.684 1.00 53.34 87 LYS A CA 1
ATOM 722 C C . LYS A 1 87 ? -13.898 -16.419 13.126 1.00 53.34 87 LYS A C 1
ATOM 724 O O . LYS A 1 87 ? -14.834 -16.670 13.898 1.00 53.34 87 LYS A O 1
ATOM 729 N N . SER A 1 88 ? -13.988 -16.496 11.802 1.00 57.25 88 SER A N 1
ATOM 730 C CA . SER A 1 88 ? -15.163 -17.101 11.204 1.00 57.25 88 SER A CA 1
ATOM 731 C C . SER A 1 88 ? -15.335 -18.482 11.847 1.00 57.25 88 SER A C 1
ATOM 733 O O . SER A 1 88 ? -14.359 -19.112 12.279 1.00 57.25 88 SER A O 1
ATOM 735 N N . LYS A 1 89 ? -16.575 -18.966 11.972 1.00 68.19 89 LYS A N 1
ATOM 736 C CA . LYS A 1 89 ? -16.804 -20.316 12.515 1.00 68.19 89 LYS A CA 1
ATOM 737 C C . LYS A 1 89 ? -15.922 -21.353 11.809 1.00 68.19 89 LYS A C 1
ATOM 739 O O . LYS A 1 89 ? -15.471 -22.292 12.453 1.00 68.19 89 LYS A O 1
ATOM 744 N N . GLU A 1 90 ? -15.659 -21.149 10.522 1.00 71.19 90 GLU A N 1
ATOM 745 C CA . GLU A 1 90 ? -14.832 -22.001 9.670 1.00 71.19 90 GLU A CA 1
ATOM 746 C C . GLU A 1 90 ? -13.362 -22.010 10.116 1.00 71.19 90 GLU A C 1
ATOM 748 O O . GLU A 1 90 ? -12.807 -23.085 10.346 1.00 71.19 90 GLU A O 1
ATOM 753 N N . ASP A 1 91 ? -12.764 -20.843 10.369 1.00 72.38 91 ASP A N 1
ATOM 754 C CA . ASP A 1 91 ? -11.374 -20.734 10.840 1.00 72.38 91 ASP A CA 1
ATOM 755 C C . ASP A 1 91 ? -11.185 -21.357 12.231 1.00 72.38 91 ASP A C 1
ATOM 757 O O . ASP A 1 91 ? -10.182 -22.020 12.508 1.00 72.38 91 ASP A O 1
ATOM 761 N N . ALA A 1 92 ? -12.172 -21.183 13.117 1.00 77.44 92 ALA A N 1
ATOM 762 C CA . ALA A 1 92 ? -12.151 -21.773 14.454 1.00 77.44 92 ALA A CA 1
ATOM 763 C C . ALA A 1 92 ? -12.267 -23.308 14.414 1.00 77.44 92 ALA A C 1
ATOM 765 O O . ALA A 1 92 ? -11.637 -24.009 15.213 1.00 77.44 92 ALA A O 1
ATOM 766 N N . ILE A 1 93 ? -13.062 -23.842 13.480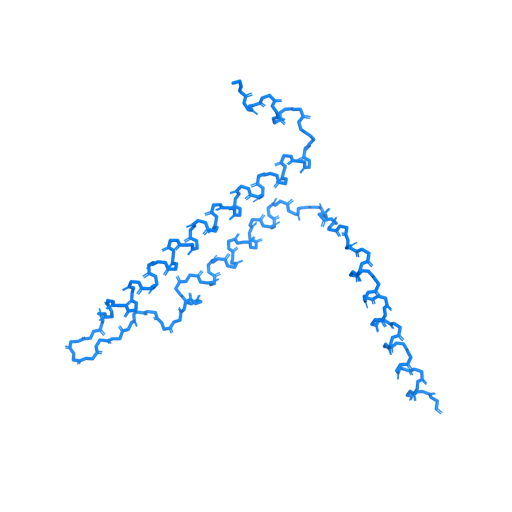 1.00 79.81 93 ILE A N 1
ATOM 767 C CA . ILE A 1 93 ? -13.199 -25.286 13.263 1.00 79.81 93 ILE A CA 1
ATOM 768 C C . ILE A 1 93 ? -11.898 -25.865 12.703 1.00 79.81 93 ILE A C 1
ATOM 770 O O . ILE A 1 93 ? -11.436 -26.891 13.208 1.00 79.81 93 ILE A O 1
ATOM 774 N N . LEU A 1 94 ? -11.286 -25.205 11.718 1.00 86.44 94 LEU A N 1
ATOM 775 C CA . LEU A 1 94 ? -10.042 -25.658 11.096 1.00 86.44 94 LEU A CA 1
ATOM 776 C C . LEU A 1 94 ? -8.900 -25.751 12.117 1.00 86.44 94 LEU A C 1
ATOM 778 O O . LEU A 1 94 ? -8.224 -26.774 12.221 1.00 86.44 94 LEU A O 1
ATOM 782 N N . GLU A 1 95 ? -8.733 -24.716 12.936 1.00 83.31 95 GLU A N 1
ATOM 783 C CA . GLU A 1 95 ? -7.687 -24.675 13.959 1.00 83.31 95 GLU A CA 1
ATOM 784 C C . GLU A 1 95 ? -7.920 -25.713 15.075 1.00 83.31 95 GLU A C 1
ATOM 786 O O . GLU A 1 95 ? -6.975 -26.277 15.635 1.00 83.31 95 GLU A O 1
ATOM 791 N N . ARG A 1 96 ? -9.187 -26.023 15.388 1.00 87.69 96 ARG A N 1
ATOM 792 C CA . ARG A 1 96 ? -9.534 -27.121 16.301 1.00 87.69 96 ARG A CA 1
ATOM 793 C C . ARG A 1 96 ? -9.183 -28.485 15.701 1.00 87.69 96 ARG A C 1
ATOM 795 O O . ARG A 1 96 ? -8.669 -29.336 16.421 1.00 87.69 96 ARG A O 1
ATOM 802 N N . GLN A 1 97 ? -9.446 -28.702 14.413 1.00 87.25 97 GLN A N 1
ATOM 803 C CA . GLN A 1 97 ? -9.122 -29.957 13.723 1.00 87.25 97 GLN A CA 1
ATOM 804 C C . GLN A 1 97 ? -7.611 -30.195 13.646 1.00 87.25 97 GLN A C 1
ATOM 806 O O . GLN A 1 97 ? -7.154 -31.303 13.914 1.00 87.25 97 GLN A O 1
ATOM 811 N N . GLN A 1 98 ? -6.832 -29.153 13.352 1.00 89.31 98 GLN A N 1
ATOM 812 C CA . GLN A 1 98 ? -5.369 -29.229 13.329 1.00 89.31 98 GLN A CA 1
ATOM 813 C C . GLN A 1 98 ? -4.805 -29.629 14.697 1.00 89.31 98 GLN A C 1
ATOM 815 O O . GLN A 1 98 ? -4.043 -30.591 14.783 1.00 89.31 98 GLN A O 1
ATOM 820 N N . ARG A 1 99 ? -5.278 -28.997 15.782 1.00 87.88 99 ARG A N 1
ATOM 821 C CA . ARG A 1 99 ? -4.881 -29.368 17.152 1.00 87.88 99 ARG A CA 1
ATOM 822 C C . ARG A 1 99 ? -5.219 -30.816 17.508 1.00 87.88 99 ARG A C 1
ATOM 824 O O . ARG A 1 99 ? -4.418 -31.486 18.151 1.00 87.88 99 ARG A O 1
ATOM 831 N N . LEU A 1 100 ? -6.384 -31.313 17.092 1.00 87.12 100 LEU A N 1
ATOM 832 C CA . LEU A 1 100 ? -6.771 -32.708 17.330 1.00 87.12 100 LEU A CA 1
ATOM 833 C C . LEU A 1 100 ? -5.865 -33.691 16.579 1.00 87.12 100 LEU A C 1
ATOM 835 O O . LEU A 1 100 ? -5.477 -34.710 17.144 1.00 87.12 100 LEU A O 1
ATOM 839 N N . ASN A 1 101 ? -5.489 -33.372 15.340 1.00 87.25 101 ASN A N 1
ATOM 840 C CA . ASN A 1 101 ? -4.581 -34.204 14.552 1.00 87.25 101 ASN A CA 1
ATOM 841 C C . ASN A 1 101 ? -3.171 -34.249 15.157 1.00 87.25 101 ASN A C 1
ATOM 843 O O . ASN A 1 101 ? -2.549 -35.308 15.178 1.00 87.25 101 ASN A O 1
ATOM 847 N N . GLU A 1 102 ? -2.682 -33.130 15.694 1.00 85.81 102 GLU A N 1
ATOM 848 C CA . GLU A 1 102 ? -1.389 -33.070 16.386 1.00 85.81 102 GLU A CA 1
ATOM 849 C C . GLU A 1 102 ? -1.370 -33.881 17.686 1.00 85.81 102 GLU A C 1
ATOM 851 O O . GLU A 1 102 ? -0.360 -34.508 18.005 1.00 85.81 102 GLU A O 1
ATOM 856 N N . ILE A 1 103 ? -2.473 -33.877 18.443 1.00 84.31 103 ILE A N 1
ATOM 857 C CA . ILE A 1 103 ? -2.613 -34.689 19.660 1.00 84.31 103 ILE A CA 1
ATOM 858 C C . ILE A 1 103 ? -2.652 -36.172 19.290 1.00 84.31 103 ILE A C 1
ATOM 860 O O . ILE A 1 103 ? -1.868 -36.949 19.829 1.00 84.31 103 ILE A O 1
ATOM 864 N N . ARG A 1 104 ? -3.477 -36.545 18.304 1.00 77.25 104 ARG A N 1
ATOM 865 C CA . ARG A 1 104 ? -3.585 -37.933 17.838 1.00 77.25 104 ARG A CA 1
ATOM 866 C C . ARG A 1 104 ? -2.250 -38.472 17.320 1.00 77.25 104 ARG A C 1
ATOM 868 O O . ARG A 1 104 ? -1.857 -39.578 17.666 1.00 77.25 104 ARG A O 1
ATOM 875 N N . GLY A 1 105 ? -1.509 -37.667 16.556 1.00 73.88 105 GLY A N 1
ATOM 876 C CA . GLY A 1 105 ? -0.182 -38.050 16.067 1.00 73.88 105 GLY A CA 1
ATOM 877 C C . GLY A 1 105 ? 0.848 -38.266 17.183 1.00 73.88 105 GLY A C 1
ATOM 878 O O . GLY A 1 105 ? 1.756 -39.073 17.024 1.00 73.88 105 GLY A O 1
ATOM 879 N N . LYS A 1 106 ? 0.712 -37.586 18.330 1.00 71.88 106 LYS A N 1
ATOM 880 C CA . LYS A 1 106 ? 1.581 -37.791 19.504 1.00 71.88 106 LYS A CA 1
ATOM 881 C C . LYS A 1 106 ? 1.193 -39.018 20.330 1.00 71.88 106 LYS A C 1
ATOM 883 O O . LYS A 1 106 ? 2.060 -39.586 20.987 1.00 71.88 106 LYS A O 1
ATOM 888 N N . GLU A 1 107 ? -0.076 -39.416 20.307 1.00 64.56 107 GLU A N 1
ATOM 889 C CA . GLU A 1 107 ? -0.555 -40.651 20.940 1.00 64.56 107 GLU A CA 1
ATOM 890 C C . GLU A 1 107 ? -0.106 -41.890 20.151 1.00 64.56 107 GLU A C 1
ATOM 892 O O . GLU A 1 107 ? 0.352 -42.855 20.752 1.00 64.56 107 GLU A O 1
ATOM 897 N N . GLU A 1 108 ? -0.126 -41.829 18.815 1.00 62.69 108 GLU A N 1
ATOM 898 C CA . GLU A 1 108 ? 0.351 -42.909 17.932 1.00 62.69 108 GLU A CA 1
ATOM 899 C C . GLU A 1 108 ? 1.882 -43.117 17.979 1.00 62.69 108 GLU A C 1
ATOM 901 O O . GLU A 1 108 ? 2.365 -44.186 17.624 1.00 62.69 108 GLU A O 1
ATOM 906 N N . LEU A 1 109 ? 2.654 -42.118 18.427 1.00 58.16 109 LEU A N 1
ATOM 907 C CA . LEU A 1 109 ? 4.117 -42.207 18.587 1.00 58.16 109 LEU A CA 1
ATOM 908 C C . LEU A 1 109 ? 4.562 -42.675 19.985 1.00 58.16 109 LEU A C 1
ATOM 910 O O . LEU A 1 109 ? 5.740 -42.972 20.172 1.00 58.16 109 LEU A O 1
ATOM 914 N N . ASN A 1 110 ? 3.648 -42.708 20.959 1.00 56.16 110 ASN A N 1
ATOM 915 C CA . ASN A 1 110 ? 3.920 -43.077 22.355 1.00 56.16 110 ASN A CA 1
ATOM 916 C C . ASN A 1 110 ? 3.253 -44.404 22.781 1.00 56.16 110 ASN A C 1
ATOM 918 O O . ASN A 1 110 ? 3.275 -44.724 23.972 1.00 56.16 110 ASN A O 1
ATOM 922 N N . GLY A 1 111 ? 2.661 -45.152 21.845 1.00 49.91 111 GLY A N 1
ATOM 923 C CA . GLY A 1 111 ? 2.142 -46.514 22.038 1.00 49.91 111 GLY A CA 1
ATOM 924 C C . GLY A 1 111 ? 2.974 -47.541 21.286 1.00 49.91 111 GLY A C 1
ATOM 925 O O . GLY A 1 111 ? 3.106 -48.667 21.812 1.00 49.91 111 GLY A O 1
#

Radius of gyration: 23.28 Å; chains: 1; bounding box: 51×64×46 Å

Secondary structure (DSSP, 8-state):
--THHHHHHS-HHHHHHHHHHHHHHHHHHHHHHHHHHHHHHHHT--S-SSS---S-SSHIIIIIHHHHHHHHHHHHHH-SS-------HHHHHHHHHHHHHHHHHHHHT--

pLDDT: mean 76.04, std 14.53, range [39.59, 95.62]

Sequence (111 aa):
MTDIYLIETMGMNEYQMRMEAAQLMQLDKRALNAELAWQRQVVQSTRGEKHPRPVFDSYDKFFGNDYKQAENRIKRTFNTGEYVVQKSKEDAILERQQRLNEIRGKEELNG

Foldseek 3Di:
DDCVVVCVVDDPLVNLVVVLVVQLVVLVVVVVVLVVVVVVQVVVQDDDPPDGHRPDPDSCVSPVVVSVVSNVVSCCVSPPDDPPPVQDPVNVVVVVVVVVVVVVVVVVVVD

Organism: NCBI:txid1620